Protein AF-A0A2R9BX71-F1 (afdb_monomer)

Secondary structure (DSSP, 8-state):
-HHHHHHHHHHHHHHHHHHHHHHHHHHHHHHHHHHHHHHHHHHHHHHTTS--HHHHHHHHHHHHHHHHHHHHHHHHHHHHHHHHHHHHHHHHHHHHHHHHTT---SSSS------HHHHHHHHHHHHHHS-S--PPTT-----S----------S---------------

Nearest PDB structures (foldseek):
  5xg2-assembly1_A  TM=5.618E-01  e=6.950E-01  Pyrococcus yayanosii CH1

Foldseek 3Di:
DVLVVLVVVLVVLVVVLVVLVVVLVVLVVVLVVLVVVLVVLVVVCVVVVDDDPVSVVVNVVSVVVNVVSVVVSVVSVVVSVVSVVVSVVSVVVVVVVCVVVVNDDPDDDDPPPPPVVNVVVVVVVVVVVDPPDDDDPPDDDDDPDPDDDPDDDDDDPDDDDDDDDDDDDD

Mean predicted aligned error: 18.15 Å

Radius of gyration: 40.44 Å; Cα contacts (8 Å, |Δi|>4): 56; chains: 1; bounding box: 52×46×118 Å

InterPro domains:
  IPR011990 Tetratricopeptide-like helical domain superfamily [G3DSA:1.25.40.10] (3-115)
  IPR037802 SAGA-associated factor 29 [PTHR21539] (6-140)

pLDDT: mean 76.57, std 22.4, range [31.84, 98.25]

Structure (mmCIF, N/CA/C/O backbone):
data_AF-A0A2R9BX71-F1
#
_entry.id   AF-A0A2R9BX71-F1
#
loop_
_atom_site.group_PDB
_atom_site.id
_atom_site.type_symbol
_atom_site.label_atom_id
_atom_site.label_alt_id
_atom_site.label_comp_id
_atom_site.label_asym_id
_atom_site.label_entity_id
_atom_site.label_seq_id
_atom_site.pdbx_PDB_ins_code
_atom_site.Cartn_x
_atom_site.Cartn_y
_atom_site.Cartn_z
_atom_site.occupancy
_atom_site.B_iso_or_equiv
_atom_site.auth_seq_id
_atom_site.auth_comp_id
_atom_site.auth_asym_id
_atom_site.auth_atom_id
_atom_site.pdbx_PDB_model_num
ATOM 1 N N . MET A 1 1 ? 24.901 -0.861 -22.507 1.00 55.59 1 MET A N 1
ATOM 2 C CA . MET A 1 1 ? 25.167 -0.779 -21.053 1.00 55.59 1 MET A CA 1
ATOM 3 C C . MET A 1 1 ? 24.035 -0.086 -20.294 1.00 55.59 1 MET A C 1
ATOM 5 O O . MET A 1 1 ? 23.530 -0.703 -19.373 1.00 55.59 1 MET A O 1
ATOM 9 N N . ALA A 1 2 ? 23.564 1.105 -20.697 1.00 61.19 2 ALA A N 1
ATOM 10 C CA . ALA A 1 2 ? 22.470 1.810 -19.999 1.00 61.19 2 ALA A CA 1
ATOM 11 C C . ALA A 1 2 ? 21.147 1.012 -19.893 1.00 61.19 2 ALA A C 1
ATOM 13 O O . ALA A 1 2 ? 20.552 0.964 -18.826 1.00 61.19 2 ALA A O 1
ATOM 14 N N . LEU A 1 3 ? 20.728 0.318 -20.961 1.00 61.66 3 LEU A N 1
ATOM 15 C CA . LEU A 1 3 ? 19.504 -0.504 -20.950 1.00 61.66 3 LEU A CA 1
ATOM 1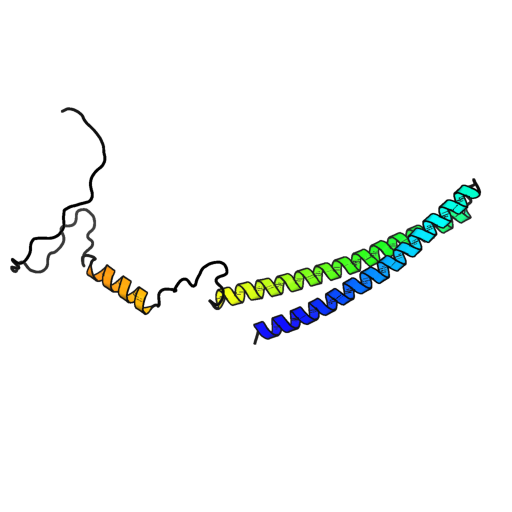6 C C . LEU A 1 3 ? 19.595 -1.700 -19.983 1.00 61.66 3 LEU A C 1
ATOM 18 O O . LEU A 1 3 ? 18.667 -1.945 -19.225 1.00 61.66 3 LEU A O 1
ATOM 22 N N . VAL A 1 4 ? 20.748 -2.378 -19.944 1.00 63.88 4 VAL A N 1
ATOM 23 C CA . VAL A 1 4 ? 21.003 -3.512 -19.033 1.00 63.88 4 VAL A CA 1
ATOM 24 C C . VAL A 1 4 ? 20.984 -3.060 -17.567 1.00 63.88 4 VAL A C 1
ATOM 26 O O . VAL A 1 4 ? 20.498 -3.783 -16.705 1.00 63.88 4 VAL A O 1
ATOM 29 N N . SER A 1 5 ? 21.456 -1.839 -17.291 1.00 78.31 5 SER A N 1
ATOM 30 C CA . SER A 1 5 ? 21.397 -1.232 -15.955 1.00 78.31 5 SER A CA 1
ATOM 31 C C . SER A 1 5 ? 19.975 -0.840 -15.531 1.00 78.31 5 SER A C 1
ATOM 33 O O . SER A 1 5 ? 19.675 -0.833 -14.340 1.00 78.31 5 SER A O 1
ATOM 35 N N . ALA A 1 6 ? 19.101 -0.495 -16.480 1.00 80.00 6 ALA A N 1
ATOM 36 C CA . ALA A 1 6 ? 17.696 -0.220 -16.191 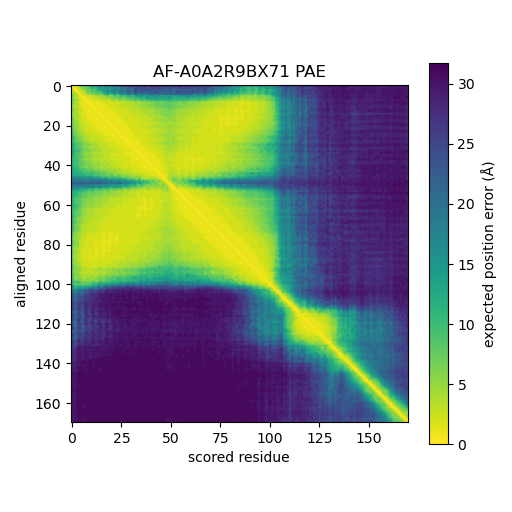1.00 80.00 6 ALA A CA 1
ATOM 37 C C . ALA A 1 6 ? 16.933 -1.517 -15.880 1.00 80.00 6 ALA A C 1
ATOM 39 O O . ALA A 1 6 ? 16.135 -1.545 -14.948 1.00 80.00 6 ALA A O 1
ATOM 40 N N . ASP A 1 7 ? 17.224 -2.606 -16.598 1.00 84.25 7 ASP A N 1
ATOM 41 C CA . ASP A 1 7 ? 16.591 -3.906 -16.355 1.00 84.25 7 ASP A CA 1
ATOM 42 C C . ASP A 1 7 ? 16.960 -4.473 -14.968 1.00 84.25 7 ASP A C 1
ATOM 44 O O . ASP A 1 7 ? 16.087 -4.984 -14.262 1.00 84.25 7 ASP A O 1
ATOM 48 N N . SER A 1 8 ? 18.215 -4.316 -14.518 1.00 90.56 8 SER A N 1
ATOM 49 C CA . SER A 1 8 ? 18.609 -4.702 -13.153 1.00 90.56 8 SER A CA 1
ATOM 50 C C . SER A 1 8 ? 17.899 -3.861 -12.090 1.00 90.56 8 SER A C 1
ATOM 52 O O . SER A 1 8 ? 17.397 -4.405 -11.107 1.00 90.56 8 SER A O 1
ATOM 54 N N . ARG A 1 9 ? 17.773 -2.547 -12.315 1.00 93.19 9 ARG A N 1
ATOM 55 C CA . ARG A 1 9 ? 17.067 -1.649 -11.392 1.00 93.19 9 ARG A CA 1
ATOM 56 C C . ARG A 1 9 ? 15.575 -1.972 -11.297 1.00 93.19 9 ARG A C 1
ATOM 58 O O . ARG A 1 9 ? 15.015 -1.971 -10.205 1.00 93.19 9 ARG A O 1
ATOM 65 N N . ILE A 1 10 ? 14.926 -2.283 -12.419 1.00 94.06 10 ILE A N 1
ATOM 66 C CA . ILE A 1 10 ? 13.517 -2.698 -12.436 1.00 94.06 10 ILE A CA 1
ATOM 67 C C . ILE A 1 10 ? 13.329 -3.989 -11.625 1.00 94.06 10 ILE A C 1
ATOM 69 O O . ILE A 1 10 ? 12.372 -4.086 -10.859 1.00 94.06 10 ILE A O 1
ATOM 73 N N . ALA A 1 11 ? 14.241 -4.960 -11.735 1.00 94.81 11 ALA A N 1
ATOM 74 C CA . ALA A 1 11 ? 14.165 -6.204 -10.967 1.00 94.81 11 ALA A CA 1
ATOM 75 C C . ALA A 1 11 ? 14.282 -5.980 -9.444 1.00 94.81 11 ALA A C 1
ATOM 77 O O . ALA A 1 11 ? 13.528 -6.578 -8.668 1.00 94.81 11 ALA A O 1
ATOM 78 N N . GLU A 1 12 ? 15.174 -5.086 -9.010 1.00 96.19 12 GLU A N 1
ATOM 79 C CA . GLU A 1 12 ? 15.275 -4.666 -7.604 1.00 96.19 12 GLU A CA 1
ATOM 80 C C . GLU A 1 12 ? 13.972 -4.024 -7.120 1.00 96.19 12 GLU A C 1
ATOM 82 O O . GLU A 1 12 ? 13.411 -4.441 -6.106 1.00 96.19 12 GLU A O 1
ATOM 87 N N . LEU A 1 13 ? 13.435 -3.067 -7.884 1.00 96.94 13 LEU A N 1
ATOM 88 C CA . LEU A 1 13 ? 12.195 -2.369 -7.540 1.00 96.94 13 LEU A CA 1
ATOM 89 C C . LEU A 1 13 ? 10.993 -3.312 -7.458 1.00 96.94 13 LEU A C 1
ATOM 91 O O . LEU A 1 13 ? 10.143 -3.144 -6.585 1.00 96.94 13 LEU A O 1
ATOM 95 N N . LEU A 1 14 ? 10.923 -4.322 -8.326 1.00 97.50 14 LEU A N 1
ATOM 96 C CA . LEU A 1 14 ? 9.893 -5.361 -8.260 1.00 97.50 14 LEU A CA 1
ATOM 97 C C . LEU A 1 14 ? 10.025 -6.216 -6.993 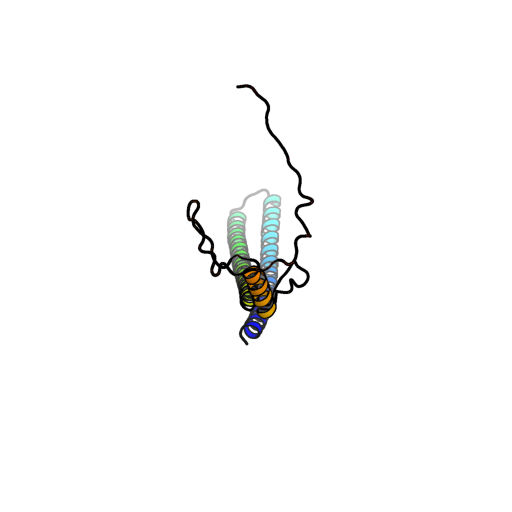1.00 97.50 14 LEU A C 1
ATOM 99 O O . LEU A 1 14 ? 9.015 -6.578 -6.388 1.00 97.50 14 LEU A O 1
ATOM 103 N N . THR A 1 15 ? 11.254 -6.502 -6.562 1.00 97.88 15 THR A N 1
ATOM 104 C CA . THR A 1 15 ? 11.518 -7.237 -5.317 1.00 97.88 15 THR A CA 1
ATOM 105 C C . THR A 1 15 ? 11.115 -6.410 -4.094 1.00 97.88 15 THR A C 1
ATOM 107 O O . THR A 1 15 ? 10.427 -6.914 -3.203 1.00 97.88 15 THR A O 1
ATOM 110 N N . GLU A 1 16 ? 11.473 -5.124 -4.070 1.00 97.81 16 GLU A N 1
ATOM 111 C CA . GLU A 1 16 ? 11.060 -4.181 -3.025 1.00 97.81 16 GLU A CA 1
ATOM 112 C C . GLU A 1 16 ? 9.532 -4.025 -2.976 1.00 97.81 16 GLU A C 1
ATOM 114 O O . GLU A 1 16 ? 8.935 -4.078 -1.900 1.00 97.81 16 GLU A O 1
ATOM 119 N N . LEU A 1 17 ? 8.880 -3.892 -4.136 1.00 98.25 17 LEU A N 1
ATOM 120 C CA . LEU A 1 17 ? 7.424 -3.802 -4.241 1.00 98.25 17 LEU A CA 1
ATOM 121 C C . LEU A 1 17 ? 6.745 -5.056 -3.681 1.00 98.25 17 LEU A C 1
ATOM 123 O O . LEU A 1 17 ? 5.789 -4.946 -2.915 1.00 98.25 17 LEU A O 1
ATOM 127 N N . HIS A 1 18 ? 7.254 -6.245 -4.011 1.00 98.06 18 HIS A N 1
ATOM 128 C CA . HIS A 1 18 ? 6.741 -7.501 -3.460 1.00 98.06 18 HIS A CA 1
ATOM 129 C C . HIS A 1 18 ? 6.854 -7.548 -1.933 1.00 98.06 18 HIS A C 1
ATOM 131 O O . HIS A 1 18 ? 5.928 -7.988 -1.250 1.00 98.06 18 HIS A O 1
ATOM 137 N N . GLN A 1 19 ? 7.957 -7.043 -1.378 1.00 98.12 19 GLN A N 1
ATOM 138 C CA . GLN A 1 19 ? 8.130 -6.960 0.069 1.00 98.12 19 GLN A CA 1
ATOM 139 C C . GLN A 1 19 ? 7.136 -5.981 0.714 1.00 98.12 19 GLN A C 1
ATOM 141 O O . GLN A 1 19 ? 6.547 -6.309 1.744 1.00 98.12 19 GLN A O 1
ATOM 146 N N . LEU A 1 20 ? 6.886 -4.823 0.096 1.00 98.00 20 LEU A N 1
ATOM 147 C CA . LEU A 1 20 ? 5.875 -3.865 0.564 1.00 98.00 20 LEU A CA 1
ATOM 148 C C . LEU A 1 20 ? 4.459 -4.459 0.528 1.00 98.00 20 LEU A C 1
ATOM 150 O O . LEU A 1 20 ? 3.661 -4.216 1.434 1.00 98.00 20 LEU A O 1
ATOM 154 N N . ILE A 1 21 ? 4.146 -5.281 -0.478 1.00 97.44 21 ILE A N 1
ATOM 155 C CA . ILE A 1 21 ? 2.860 -5.987 -0.554 1.00 97.44 21 ILE A CA 1
ATOM 156 C C . ILE A 1 21 ? 2.715 -6.961 0.620 1.00 97.44 21 ILE A C 1
ATOM 158 O O . ILE A 1 21 ? 1.667 -6.974 1.263 1.00 97.44 21 ILE A O 1
ATOM 162 N N . LYS A 1 22 ? 3.757 -7.737 0.944 1.00 98.00 22 LYS A N 1
ATOM 163 C CA . LYS A 1 22 ? 3.740 -8.637 2.112 1.00 98.00 22 LYS A CA 1
ATOM 164 C C . LYS A 1 22 ? 3.537 -7.878 3.421 1.00 98.00 22 LYS A C 1
ATOM 166 O O . LYS A 1 22 ? 2.657 -8.243 4.192 1.00 98.00 22 LYS A O 1
ATOM 171 N N . GLN A 1 23 ? 4.276 -6.788 3.626 1.00 97.38 23 GLN A N 1
ATOM 172 C CA . GLN A 1 23 ? 4.124 -5.935 4.811 1.00 97.38 23 GLN A CA 1
ATOM 173 C C . GLN A 1 23 ? 2.708 -5.356 4.924 1.00 97.38 23 GLN A C 1
ATOM 175 O O . GLN A 1 23 ? 2.144 -5.298 6.010 1.00 97.38 23 GLN A O 1
ATOM 180 N N . THR A 1 24 ? 2.095 -4.985 3.797 1.00 97.06 24 THR A N 1
ATOM 181 C CA . THR A 1 24 ? 0.694 -4.536 3.778 1.00 97.06 24 THR A CA 1
ATOM 182 C C . THR A 1 24 ? -0.248 -5.634 4.284 1.00 97.06 24 THR A C 1
ATOM 184 O O . THR A 1 24 ? -1.167 -5.345 5.044 1.00 97.06 24 THR A O 1
ATOM 187 N N . GLN A 1 25 ? -0.023 -6.899 3.905 1.00 96.81 25 GLN A N 1
ATOM 188 C CA . GLN A 1 25 ? -0.842 -8.014 4.401 1.00 96.81 25 GLN A CA 1
ATOM 189 C C . GLN A 1 25 ? -0.662 -8.249 5.906 1.00 96.81 25 GLN A C 1
ATOM 191 O O . GLN A 1 25 ? -1.638 -8.534 6.598 1.00 96.81 25 GLN A O 1
ATOM 196 N N . GLU A 1 26 ? 0.560 -8.107 6.422 1.00 95.69 26 GLU A N 1
ATOM 197 C CA . GLU A 1 26 ? 0.844 -8.212 7.859 1.00 95.69 26 GLU A CA 1
ATOM 198 C C . GLU A 1 26 ? 0.105 -7.122 8.655 1.00 95.69 26 GLU A C 1
ATOM 200 O O . GLU A 1 26 ? -0.598 -7.429 9.621 1.00 95.69 26 GLU A O 1
ATOM 205 N N . GLU A 1 27 ? 0.178 -5.863 8.208 1.00 94.81 27 GLU A N 1
ATOM 206 C CA . GLU A 1 27 ? -0.554 -4.750 8.828 1.00 94.81 27 GLU A CA 1
ATOM 207 C C . GLU A 1 27 ? -2.072 -4.951 8.759 1.00 94.81 27 GLU A C 1
ATOM 209 O O . GLU A 1 27 ? -2.770 -4.750 9.755 1.00 94.81 27 GLU A O 1
ATOM 214 N N . ARG A 1 28 ? -2.587 -5.421 7.616 1.00 96.19 28 ARG A N 1
ATOM 215 C CA . ARG A 1 28 ? -4.012 -5.721 7.443 1.00 96.19 28 ARG A CA 1
ATOM 216 C C . ARG A 1 28 ? -4.488 -6.792 8.421 1.00 96.19 28 ARG A C 1
ATOM 218 O O . ARG A 1 28 ? -5.543 -6.632 9.029 1.00 96.19 28 ARG A O 1
ATOM 225 N N . SER A 1 29 ? -3.698 -7.850 8.616 1.00 96.06 29 SER A N 1
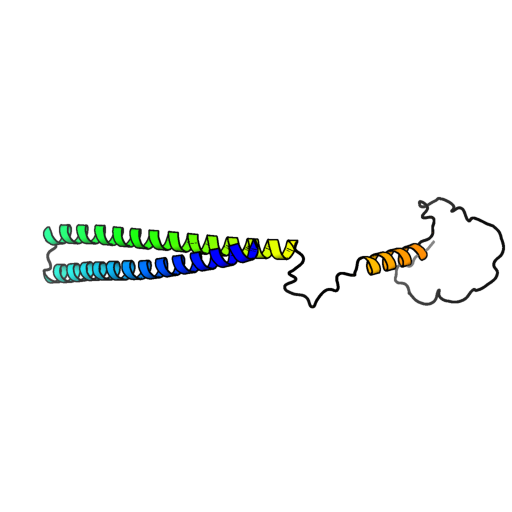ATOM 226 C CA . SER A 1 29 ? -4.009 -8.910 9.581 1.00 96.06 29 SER A CA 1
ATOM 227 C C . SER A 1 29 ? -4.055 -8.378 11.021 1.00 96.06 29 SER A C 1
ATOM 229 O O . SER A 1 29 ? -4.962 -8.724 11.784 1.00 96.06 29 SER A O 1
ATOM 231 N N . ARG A 1 30 ? -3.136 -7.471 11.389 1.00 93.06 30 ARG A N 1
ATOM 232 C CA . ARG A 1 30 ? -3.164 -6.797 12.699 1.00 93.06 30 ARG A CA 1
ATOM 233 C C . ARG A 1 30 ? -4.398 -5.905 12.860 1.00 93.06 30 ARG A C 1
ATOM 235 O O . ARG A 1 30 ? -5.069 -5.971 13.891 1.00 93.06 30 ARG A O 1
ATOM 242 N N . SER A 1 31 ? -4.705 -5.102 11.844 1.00 95.44 31 SER A N 1
ATOM 243 C CA . SER A 1 31 ? -5.870 -4.212 11.815 1.00 95.44 31 SER A CA 1
ATOM 244 C C . SER A 1 31 ? -7.175 -4.999 11.980 1.00 95.44 31 SER A C 1
ATOM 246 O O . SER A 1 31 ? -8.007 -4.665 12.825 1.00 95.44 31 SER A O 1
ATOM 248 N N . GLU A 1 32 ? -7.317 -6.122 11.271 1.00 96.38 32 GLU A N 1
ATOM 249 C CA . GLU A 1 32 ? -8.479 -7.009 11.370 1.00 96.38 32 GLU A CA 1
ATOM 250 C C . GLU A 1 32 ? -8.670 -7.555 12.791 1.00 96.38 32 GLU A C 1
ATOM 252 O O . GLU A 1 32 ? -9.778 -7.515 13.333 1.00 96.38 32 GLU A O 1
ATOM 257 N N . HIS A 1 33 ? -7.586 -7.975 13.450 1.00 95.44 33 HIS A N 1
ATOM 258 C CA . HIS A 1 33 ? -7.645 -8.399 14.847 1.00 95.44 33 HIS A CA 1
ATOM 259 C C . HIS A 1 33 ? -8.181 -7.289 15.770 1.00 95.44 33 HIS A C 1
ATOM 261 O O . HIS A 1 33 ? -9.026 -7.538 16.638 1.00 95.44 33 HIS A O 1
ATOM 267 N N . ASN A 1 34 ? -7.737 -6.048 15.568 1.00 94.81 34 ASN A N 1
ATOM 268 C CA . ASN A 1 34 ? -8.187 -4.909 16.364 1.00 94.81 34 ASN A CA 1
ATOM 269 C C . ASN A 1 34 ? -9.652 -4.542 16.098 1.00 94.81 34 ASN A C 1
ATOM 271 O O . ASN A 1 34 ? -10.385 -4.243 17.046 1.00 94.81 34 ASN A O 1
ATOM 275 N N . LEU A 1 35 ? -10.121 -4.656 14.854 1.00 97.06 35 LEU A N 1
ATOM 276 C CA . LEU A 1 35 ? -11.536 -4.484 14.513 1.00 97.06 35 LEU A CA 1
ATOM 277 C C . LEU A 1 35 ? -12.418 -5.544 15.188 1.00 97.06 35 LEU A C 1
ATOM 279 O O . LEU A 1 35 ? -13.446 -5.205 15.781 1.00 97.06 35 LEU A O 1
ATOM 283 N N . VAL A 1 36 ? -11.982 -6.807 15.205 1.00 97.44 36 VAL A N 1
ATOM 284 C CA . VAL A 1 36 ? -12.681 -7.884 15.927 1.00 97.44 36 VAL A CA 1
ATOM 285 C C . VAL A 1 36 ? -12.747 -7.590 17.431 1.00 97.44 36 VAL A C 1
ATOM 287 O O . VAL A 1 36 ? -13.775 -7.823 18.071 1.00 97.44 36 VAL A O 1
ATOM 290 N N . ASN A 1 37 ? -11.683 -7.040 18.021 1.00 96.38 37 ASN A N 1
ATOM 291 C CA . ASN A 1 37 ? -11.670 -6.666 19.439 1.00 96.38 37 ASN A CA 1
ATOM 292 C C . ASN A 1 37 ? -12.636 -5.515 19.759 1.00 96.38 37 ASN A C 1
ATOM 294 O O . ASN A 1 37 ? -13.283 -5.532 20.815 1.00 96.38 37 ASN A O 1
ATOM 298 N N . ILE A 1 38 ? -12.772 -4.540 18.857 1.00 97.00 38 ILE A N 1
ATOM 299 C CA . ILE A 1 38 ? -13.775 -3.470 18.957 1.00 97.00 38 ILE A CA 1
ATOM 300 C C . ILE A 1 38 ? -15.180 -4.069 18.940 1.00 97.00 38 ILE A C 1
ATOM 302 O O . ILE A 1 38 ? -15.971 -3.781 19.840 1.00 97.00 38 ILE A O 1
ATOM 306 N N . GLN A 1 39 ? -15.467 -4.940 17.971 1.00 97.31 39 GLN A N 1
ATOM 307 C CA . GLN A 1 39 ? -16.770 -5.588 17.840 1.00 97.31 39 GLN A CA 1
ATOM 308 C C . GLN A 1 39 ? -17.135 -6.377 19.106 1.00 97.31 39 GLN A C 1
ATOM 310 O O . GLN A 1 39 ? -18.171 -6.117 19.717 1.00 97.31 39 GLN A O 1
ATOM 315 N N . LYS A 1 40 ? -16.241 -7.253 19.580 1.00 96.31 40 LYS A N 1
ATOM 316 C CA . LYS A 1 40 ? -16.454 -8.031 20.814 1.00 96.31 40 LYS A CA 1
ATOM 317 C C . LYS A 1 40 ? -16.674 -7.146 22.042 1.00 96.31 40 LYS A C 1
ATOM 319 O O . LYS A 1 40 ? -17.418 -7.506 22.952 1.00 96.31 40 LYS A O 1
ATOM 324 N N . THR A 1 41 ? -16.009 -5.991 22.106 1.00 94.69 41 THR A N 1
ATOM 325 C CA . THR A 1 41 ? -16.183 -5.044 23.217 1.00 94.69 41 THR A CA 1
ATOM 326 C C . THR A 1 41 ? -17.563 -4.384 23.171 1.00 94.69 41 THR A C 1
ATOM 328 O O . THR A 1 41 ? -18.185 -4.224 24.222 1.00 94.69 41 THR A O 1
ATOM 331 N N . HIS A 1 42 ? -18.074 -4.062 21.979 1.00 94.88 42 HIS A N 1
ATOM 332 C CA . HIS A 1 42 ? -19.447 -3.576 21.801 1.00 94.88 42 HIS A CA 1
ATOM 333 C C . HIS A 1 42 ? -20.497 -4.620 22.165 1.00 94.88 42 HIS A C 1
ATOM 335 O O . HIS A 1 42 ? -21.435 -4.291 22.885 1.00 94.88 42 HIS A O 1
ATOM 341 N N . GLU A 1 43 ? -20.328 -5.870 21.735 1.00 94.56 43 GLU A N 1
ATOM 342 C CA . GLU A 1 43 ? -21.258 -6.967 22.049 1.00 94.56 43 GLU A CA 1
ATOM 343 C C . GLU A 1 43 ? -21.406 -7.174 23.568 1.00 94.56 43 GLU A C 1
ATOM 345 O O . GLU A 1 43 ? -22.517 -7.284 24.095 1.00 94.56 43 GLU A O 1
ATOM 350 N N . ARG A 1 44 ? -20.287 -7.139 24.307 1.00 91.31 44 ARG A N 1
ATOM 351 C CA . ARG A 1 44 ? -20.298 -7.220 25.780 1.00 91.31 44 ARG A CA 1
ATOM 352 C C . ARG A 1 44 ? -21.003 -6.029 26.422 1.00 91.31 44 ARG A C 1
ATOM 354 O O . ARG A 1 44 ? -21.829 -6.213 27.311 1.00 91.31 44 ARG A O 1
ATOM 361 N N . MET A 1 45 ? -20.719 -4.820 25.941 1.00 91.38 45 MET A N 1
ATOM 362 C CA . MET A 1 45 ? -21.358 -3.602 26.440 1.00 91.38 45 MET A CA 1
ATOM 363 C C . MET A 1 45 ? -22.879 -3.615 26.208 1.00 91.38 45 MET A C 1
ATOM 365 O O . MET A 1 45 ? -23.628 -3.186 27.084 1.00 91.38 45 MET A O 1
ATOM 369 N N . GLN A 1 46 ? -23.342 -4.116 25.057 1.00 88.50 46 GLN A N 1
ATOM 370 C CA . GLN A 1 46 ? -24.772 -4.264 24.761 1.00 88.50 46 GLN A CA 1
ATOM 371 C C . GLN A 1 46 ? -25.440 -5.285 25.687 1.00 88.50 46 GLN A C 1
ATOM 373 O O . GLN A 1 46 ? -26.523 -5.021 26.203 1.00 88.50 46 GLN A O 1
ATOM 378 N N . THR A 1 47 ? -24.773 -6.412 25.952 1.00 89.38 47 THR A N 1
ATOM 379 C CA . THR A 1 47 ? -25.286 -7.466 26.846 1.00 89.38 47 THR A CA 1
ATOM 380 C C . THR A 1 47 ? -25.496 -6.955 28.275 1.00 89.38 47 THR A C 1
ATOM 382 O O . THR A 1 47 ? -26.499 -7.270 28.909 1.00 89.38 47 THR A O 1
ATOM 385 N N . GLU A 1 48 ? -24.585 -6.121 28.785 1.00 82.88 48 GLU A N 1
ATOM 386 C CA . GLU A 1 48 ? -24.703 -5.523 30.124 1.00 82.88 48 GLU A CA 1
ATOM 387 C C . GLU A 1 48 ? -25.757 -4.402 30.212 1.00 82.88 48 GLU A C 1
ATOM 389 O O . GLU A 1 48 ? -26.068 -3.929 31.308 1.00 82.88 48 GLU A O 1
ATOM 394 N N . ASN A 1 49 ? -26.307 -3.964 29.071 1.00 79.12 49 ASN A N 1
ATOM 395 C CA . ASN A 1 49 ? -27.351 -2.943 28.930 1.00 79.12 49 ASN A CA 1
ATOM 396 C C . ASN A 1 49 ? -27.067 -1.622 29.687 1.00 79.12 49 ASN A C 1
ATOM 398 O O . ASN A 1 49 ? -27.971 -0.851 30.015 1.00 79.12 49 ASN A O 1
ATOM 402 N N . LYS A 1 50 ? -25.788 -1.355 29.987 1.00 80.31 50 LYS A N 1
ATOM 403 C CA . LYS A 1 50 ? -25.294 -0.161 30.679 1.00 80.31 50 LYS A CA 1
ATOM 404 C C . LYS A 1 50 ? -23.969 0.274 30.071 1.00 80.31 50 LYS A C 1
ATOM 406 O O . LYS A 1 50 ? -22.986 -0.463 30.061 1.00 80.31 50 LYS A O 1
ATOM 411 N N . ILE A 1 51 ? -23.909 1.530 29.638 1.00 82.56 51 ILE A N 1
ATOM 412 C CA . ILE A 1 51 ? -22.661 2.134 29.168 1.00 82.56 51 ILE A CA 1
ATOM 413 C C . ILE A 1 51 ? -21.822 2.529 30.389 1.00 82.56 51 ILE A C 1
ATOM 415 O O . ILE A 1 51 ? -21.921 3.645 30.904 1.00 82.56 51 ILE A O 1
ATOM 419 N N . SER A 1 52 ? -21.002 1.591 30.865 1.00 86.44 52 SER A N 1
ATOM 420 C CA . SER A 1 52 ? -20.056 1.823 31.961 1.00 86.44 52 SER A CA 1
ATOM 421 C C . SER A 1 52 ? -18.906 2.754 31.529 1.00 86.44 52 SER A C 1
ATOM 423 O O . SER A 1 52 ? -18.444 2.667 30.383 1.00 86.44 52 SER A O 1
ATOM 425 N N . PRO A 1 53 ? -18.376 3.614 32.426 1.00 90.75 53 PRO A N 1
ATOM 426 C CA . PRO A 1 53 ? -17.161 4.396 32.174 1.00 90.75 53 PRO A CA 1
ATOM 427 C C . PRO A 1 53 ? -15.978 3.551 31.676 1.00 90.75 53 PRO A C 1
ATOM 429 O O . PRO A 1 53 ? -15.211 4.010 30.831 1.00 90.75 53 PRO A O 1
ATOM 432 N N . TYR A 1 54 ? -15.875 2.295 32.125 1.00 91.62 54 TYR A N 1
ATOM 433 C CA . TYR A 1 54 ? -14.863 1.341 31.665 1.00 91.62 54 TYR A CA 1
ATOM 434 C C . TYR A 1 54 ? -14.920 1.108 30.147 1.00 91.62 54 TYR A C 1
ATOM 436 O O . TYR A 1 54 ? -13.907 1.254 29.457 1.00 91.62 54 TYR A O 1
ATOM 444 N N . TYR A 1 55 ? -16.107 0.798 29.610 1.00 92.38 55 TYR A N 1
ATOM 445 C CA . TYR A 1 55 ? -16.285 0.521 28.183 1.00 92.38 55 TYR A CA 1
ATOM 446 C C . TYR A 1 55 ? -15.979 1.746 27.325 1.00 92.38 55 TYR A C 1
ATOM 448 O O . TYR A 1 55 ? -15.352 1.607 26.278 1.00 92.38 55 TYR A O 1
ATOM 456 N N . ARG A 1 56 ? -16.329 2.953 27.792 1.00 92.19 56 ARG A N 1
ATOM 457 C CA . ARG A 1 56 ? -15.976 4.202 27.097 1.00 92.19 56 ARG A CA 1
ATOM 458 C C . ARG A 1 56 ? -14.464 4.375 26.971 1.00 92.19 56 ARG A C 1
ATOM 460 O O . ARG A 1 56 ? -13.976 4.647 25.876 1.00 92.19 56 ARG A O 1
ATOM 467 N N . THR A 1 57 ? -13.726 4.194 28.066 1.00 95.44 57 THR A N 1
ATOM 468 C CA . THR A 1 57 ? -12.261 4.315 28.065 1.00 95.44 57 THR A CA 1
ATOM 469 C C . THR A 1 57 ? -11.615 3.249 27.181 1.00 95.44 57 THR A C 1
ATOM 471 O O . THR A 1 57 ? -10.754 3.570 26.363 1.00 95.44 57 THR A O 1
ATOM 474 N N . LYS A 1 58 ? -12.073 1.995 27.281 1.00 94.94 58 LYS A N 1
ATOM 475 C CA . LYS A 1 58 ? -11.555 0.883 26.477 1.00 94.94 58 LYS A CA 1
ATOM 476 C C . LYS A 1 58 ? -11.800 1.081 24.981 1.00 94.94 58 LYS A C 1
ATOM 478 O O . LYS A 1 58 ? -10.865 0.961 24.197 1.00 94.94 58 LYS A O 1
ATOM 483 N N . LEU A 1 59 ? -13.030 1.420 24.590 1.00 95.38 59 LEU A N 1
ATOM 484 C CA . LEU A 1 59 ? -13.381 1.668 23.190 1.00 95.38 59 LEU A CA 1
ATOM 485 C C . LEU A 1 59 ? -12.601 2.853 22.621 1.00 95.38 59 LEU A C 1
ATOM 487 O O . LEU A 1 59 ? -12.093 2.752 21.512 1.00 95.38 59 LEU A O 1
ATOM 491 N N . ARG A 1 60 ? -12.427 3.939 23.388 1.00 96.25 60 ARG A N 1
ATOM 492 C CA . ARG A 1 60 ? -11.580 5.064 22.965 1.00 96.25 60 ARG A CA 1
ATOM 493 C C . ARG A 1 60 ? -10.150 4.607 22.665 1.00 96.25 60 ARG A C 1
ATOM 495 O O . ARG A 1 60 ? -9.621 4.987 21.629 1.00 96.25 60 ARG A O 1
ATOM 502 N N . GLY A 1 61 ? -9.550 3.787 23.531 1.00 97.00 61 GLY A N 1
ATOM 503 C CA . GLY A 1 61 ? -8.220 3.220 23.290 1.00 97.00 61 GLY A CA 1
ATOM 504 C C . GLY A 1 61 ? -8.166 2.387 22.008 1.00 97.00 61 GLY A C 1
ATOM 505 O O . GLY A 1 61 ? -7.322 2.635 21.153 1.00 97.00 61 GLY A O 1
ATOM 506 N N . LEU A 1 62 ? -9.121 1.468 21.839 1.00 96.94 62 LEU A N 1
ATOM 507 C CA . LEU A 1 62 ? -9.200 0.615 20.652 1.00 96.94 62 LEU A CA 1
ATOM 508 C C . LEU A 1 62 ? -9.385 1.419 19.357 1.00 96.94 62 LEU A C 1
ATOM 510 O O . LEU A 1 62 ? -8.744 1.106 18.360 1.00 96.94 62 LEU A O 1
ATOM 514 N N . TYR A 1 63 ? -10.208 2.471 19.360 1.00 97.81 63 TYR A N 1
ATOM 515 C CA . TYR A 1 63 ? -10.374 3.339 18.191 1.00 97.81 63 TYR A CA 1
ATOM 516 C C . TYR A 1 63 ? -9.107 4.121 17.855 1.00 97.81 63 TYR A C 1
ATOM 518 O O . TYR A 1 63 ? -8.787 4.273 16.678 1.00 97.81 63 TYR A O 1
ATOM 526 N N . THR A 1 64 ? -8.373 4.602 18.863 1.00 97.81 64 THR A N 1
ATOM 527 C CA . THR A 1 64 ? -7.079 5.258 18.641 1.00 97.81 64 THR A CA 1
ATOM 528 C C . THR A 1 64 ? -6.092 4.295 17.985 1.00 97.81 64 THR A C 1
ATOM 530 O O . THR A 1 64 ? -5.437 4.670 17.016 1.00 97.81 64 THR A O 1
ATOM 533 N N . THR A 1 65 ? -6.024 3.047 18.459 1.00 96.81 65 THR A N 1
ATOM 534 C CA . THR A 1 65 ? -5.173 2.013 17.854 1.00 96.81 65 THR A CA 1
ATOM 535 C C . THR A 1 65 ? -5.621 1.667 16.435 1.00 96.81 65 THR A C 1
ATOM 537 O O . THR A 1 65 ? -4.795 1.696 15.534 1.00 96.81 65 THR A O 1
ATOM 540 N N . ALA A 1 66 ? -6.917 1.444 16.198 1.00 97.56 66 ALA A N 1
ATOM 541 C CA . ALA A 1 66 ? -7.437 1.134 14.863 1.00 97.56 66 ALA A CA 1
ATOM 542 C C . ALA A 1 66 ? -7.190 2.270 13.856 1.00 97.56 66 ALA A C 1
ATOM 544 O O . ALA A 1 66 ? -6.900 2.023 12.687 1.00 97.56 66 ALA A O 1
ATOM 545 N N . LYS A 1 67 ? -7.256 3.529 14.308 1.00 97.25 67 LYS A N 1
ATOM 546 C CA . LYS A 1 67 ? -6.876 4.680 13.484 1.00 97.25 67 LYS A CA 1
ATOM 547 C C . LYS A 1 67 ? -5.385 4.644 13.134 1.00 97.25 67 LYS A C 1
ATOM 549 O O . LYS A 1 67 ? -5.039 4.851 11.976 1.00 97.25 67 LYS A O 1
ATOM 554 N N . ALA A 1 68 ? -4.522 4.364 14.111 1.00 97.12 68 ALA A N 1
ATOM 555 C CA . ALA A 1 68 ? -3.083 4.247 13.885 1.00 97.12 68 ALA A CA 1
ATOM 556 C C . ALA A 1 68 ? -2.737 3.082 12.938 1.00 97.12 68 ALA A C 1
ATOM 558 O O . ALA A 1 68 ? -1.883 3.243 12.069 1.00 97.12 68 ALA A O 1
ATOM 559 N N . ASP A 1 69 ? -3.431 1.944 13.047 1.00 95.75 69 ASP A N 1
ATOM 560 C CA . ASP A 1 69 ? -3.276 0.812 12.126 1.00 95.75 69 ASP A CA 1
ATOM 561 C C . ASP A 1 69 ? -3.636 1.205 10.687 1.00 95.75 69 ASP A C 1
ATOM 563 O O . ASP A 1 69 ? -2.876 0.929 9.760 1.00 95.75 69 ASP A O 1
ATOM 567 N N . ALA A 1 70 ? -4.752 1.918 10.496 1.00 96.38 70 ALA A N 1
ATOM 568 C CA . ALA A 1 70 ? -5.157 2.408 9.179 1.00 96.38 70 ALA A CA 1
ATOM 569 C C . ALA A 1 70 ? -4.148 3.414 8.592 1.00 96.38 70 ALA A C 1
ATOM 571 O O . ALA A 1 70 ? -3.865 3.393 7.392 1.00 96.38 70 ALA A O 1
ATOM 572 N N . GLU A 1 71 ? -3.580 4.293 9.423 1.00 97.06 71 GLU A N 1
ATOM 573 C CA . GLU A 1 71 ? -2.524 5.222 9.007 1.00 97.06 71 GLU A CA 1
ATOM 574 C C . GLU A 1 71 ? -1.240 4.476 8.603 1.00 97.06 71 GLU A C 1
ATOM 576 O O . GLU A 1 71 ? -0.632 4.812 7.581 1.00 97.06 71 GLU A O 1
ATOM 581 N N . ALA A 1 72 ? -0.848 3.440 9.350 1.00 96.25 72 ALA A N 1
ATOM 582 C CA . ALA A 1 72 ? 0.312 2.607 9.043 1.00 96.25 72 ALA A CA 1
ATOM 583 C C . ALA A 1 72 ? 0.148 1.859 7.710 1.00 96.25 72 ALA A C 1
ATOM 585 O O . ALA A 1 72 ? 1.019 1.970 6.842 1.00 96.25 72 ALA A O 1
ATOM 586 N N . GLU A 1 73 ? -0.988 1.188 7.499 1.00 95.81 73 GLU A N 1
ATOM 587 C CA . GLU A 1 73 ? -1.307 0.503 6.239 1.00 95.81 73 GLU A CA 1
ATOM 588 C C . GLU A 1 73 ? -1.287 1.487 5.056 1.00 95.81 73 GLU A C 1
ATOM 590 O O . GLU A 1 73 ? -0.653 1.236 4.026 1.00 95.81 73 GLU A O 1
ATOM 595 N N . CYS A 1 74 ? -1.891 2.669 5.226 1.00 97.00 74 CYS A N 1
ATOM 596 C CA . CYS A 1 74 ? -1.904 3.718 4.207 1.00 97.00 74 CYS A CA 1
ATOM 597 C C . CYS A 1 74 ? -0.488 4.193 3.833 1.00 97.00 74 CYS A C 1
ATOM 599 O O . CYS A 1 74 ? -0.194 4.428 2.659 1.00 97.00 74 CYS A O 1
ATOM 601 N N . ASN A 1 75 ? 0.417 4.306 4.807 1.00 97.44 75 ASN A N 1
ATOM 602 C CA . ASN A 1 75 ? 1.802 4.704 4.559 1.00 97.44 75 ASN A CA 1
ATOM 603 C C . ASN A 1 75 ? 2.578 3.661 3.743 1.00 97.44 75 ASN A C 1
ATOM 605 O O . ASN A 1 75 ? 3.382 4.038 2.889 1.00 97.44 75 ASN A O 1
ATOM 609 N N . ILE A 1 76 ? 2.339 2.366 3.964 1.00 97.31 76 ILE A N 1
ATOM 610 C CA . ILE A 1 76 ? 2.974 1.299 3.174 1.00 97.31 76 ILE A CA 1
ATOM 611 C C . ILE A 1 76 ? 2.423 1.295 1.746 1.00 97.31 76 ILE A C 1
ATOM 613 O O . ILE A 1 76 ? 3.199 1.243 0.792 1.00 97.31 76 ILE A O 1
ATOM 617 N N . LEU A 1 77 ? 1.104 1.441 1.588 1.00 97.69 77 LEU A N 1
ATOM 618 C CA . LEU A 1 77 ? 0.467 1.530 0.273 1.00 97.69 77 LEU A CA 1
ATOM 619 C C . LEU A 1 77 ? 1.000 2.708 -0.551 1.00 97.69 77 LEU A C 1
ATOM 621 O O . LEU A 1 77 ? 1.253 2.551 -1.744 1.00 97.69 77 LEU A O 1
ATOM 625 N N . ARG A 1 78 ? 1.239 3.869 0.073 1.00 98.25 78 ARG A N 1
ATOM 626 C CA . ARG A 1 78 ? 1.876 5.014 -0.601 1.00 98.25 78 ARG A CA 1
ATOM 627 C C . ARG A 1 78 ? 3.277 4.676 -1.105 1.00 98.25 78 ARG A C 1
ATOM 629 O O . ARG A 1 78 ? 3.553 4.887 -2.279 1.00 98.25 78 ARG A O 1
ATOM 636 N N . LYS A 1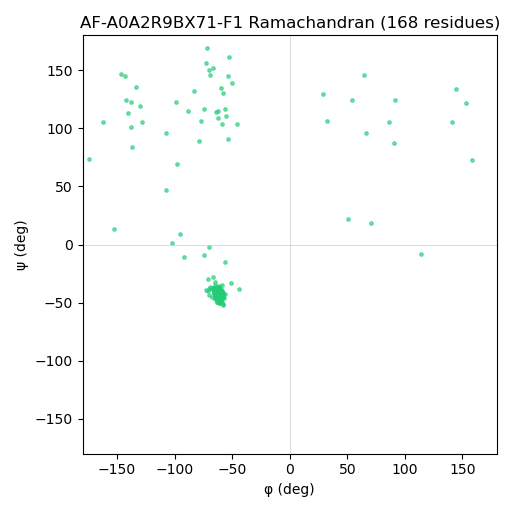 79 ? 4.116 4.055 -0.270 1.00 98.06 79 LYS A N 1
ATOM 637 C CA . LYS A 1 79 ? 5.457 3.604 -0.687 1.00 98.06 79 LYS A CA 1
ATOM 638 C C . LYS A 1 79 ? 5.390 2.613 -1.852 1.00 98.06 79 LYS A C 1
ATOM 640 O O . LYS A 1 79 ? 6.211 2.678 -2.761 1.00 98.06 79 LYS A O 1
ATOM 645 N N . ALA A 1 80 ? 4.418 1.700 -1.844 1.00 98.19 80 ALA A N 1
ATOM 646 C CA . ALA A 1 80 ? 4.219 0.756 -2.942 1.00 98.19 80 ALA A CA 1
ATOM 647 C C . ALA A 1 80 ? 3.822 1.475 -4.245 1.00 98.19 80 ALA A C 1
ATOM 649 O O . ALA A 1 80 ? 4.342 1.147 -5.312 1.00 98.19 80 ALA A O 1
ATOM 650 N N . LEU A 1 81 ? 2.951 2.486 -4.164 1.00 98.06 81 LEU A N 1
ATOM 651 C CA . LEU A 1 81 ? 2.588 3.324 -5.310 1.00 98.06 81 LEU A CA 1
ATOM 652 C C . LEU A 1 81 ? 3.791 4.093 -5.867 1.00 98.06 81 LEU A C 1
ATOM 654 O O . LEU A 1 81 ? 3.955 4.127 -7.086 1.00 98.06 81 LEU A O 1
ATOM 658 N N . ASP A 1 82 ? 4.655 4.632 -5.004 1.00 97.94 82 ASP A N 1
ATOM 659 C CA . ASP A 1 82 ? 5.887 5.309 -5.425 1.00 97.94 82 ASP A CA 1
ATOM 660 C C . ASP A 1 82 ? 6.802 4.354 -6.206 1.00 97.94 82 ASP A C 1
ATOM 662 O O . ASP A 1 82 ? 7.306 4.702 -7.273 1.00 97.94 82 ASP A O 1
ATOM 666 N N . LYS A 1 83 ? 6.944 3.103 -5.743 1.00 97.62 83 LYS A N 1
ATOM 667 C CA . LYS A 1 83 ? 7.717 2.071 -6.455 1.00 97.62 83 LYS A CA 1
ATOM 668 C C . LYS A 1 83 ? 7.121 1.729 -7.816 1.00 97.62 83 LYS A C 1
ATOM 670 O O . LYS A 1 83 ? 7.855 1.593 -8.792 1.00 97.62 83 LYS A O 1
ATOM 675 N N . ILE A 1 84 ? 5.795 1.635 -7.913 1.00 97.62 84 ILE A N 1
ATOM 676 C CA . ILE A 1 84 ? 5.107 1.428 -9.196 1.00 97.62 84 ILE A CA 1
ATOM 677 C C . ILE A 1 84 ? 5.352 2.614 -10.138 1.00 97.62 84 ILE A C 1
ATOM 679 O O . ILE A 1 84 ? 5.566 2.407 -11.334 1.00 97.62 84 ILE A O 1
ATOM 683 N N . ALA A 1 85 ? 5.319 3.845 -9.625 1.00 97.69 85 ALA A N 1
ATOM 684 C CA . ALA A 1 85 ? 5.597 5.040 -10.414 1.00 97.69 85 ALA A CA 1
ATOM 685 C C . ALA A 1 85 ? 7.046 5.055 -10.932 1.00 97.69 85 ALA A C 1
ATOM 687 O O . ALA A 1 85 ? 7.257 5.307 -12.117 1.00 97.69 85 ALA A O 1
ATOM 688 N N . GLU A 1 86 ? 8.020 4.698 -10.089 1.00 96.75 86 GLU A N 1
ATOM 689 C CA . GLU A 1 86 ? 9.438 4.584 -10.462 1.00 96.75 86 GLU A CA 1
ATOM 690 C C . GLU A 1 86 ? 9.637 3.543 -11.578 1.00 96.75 86 GLU A C 1
ATOM 692 O O . GLU A 1 86 ? 10.234 3.845 -12.611 1.00 96.75 86 GLU A O 1
ATOM 697 N N . ILE A 1 87 ? 9.046 2.349 -11.438 1.00 95.81 87 ILE A N 1
ATOM 698 C CA . ILE A 1 87 ? 9.097 1.301 -12.472 1.00 95.81 87 ILE A CA 1
ATOM 699 C C . ILE A 1 87 ? 8.500 1.800 -13.794 1.00 95.81 87 ILE A C 1
ATOM 701 O O . ILE A 1 87 ? 9.089 1.602 -14.856 1.00 95.81 87 ILE A O 1
ATOM 705 N N . LYS A 1 88 ? 7.335 2.461 -13.750 1.00 95.69 88 LYS A N 1
ATOM 706 C CA . LYS A 1 88 ? 6.692 3.013 -14.953 1.00 95.69 88 LYS A CA 1
ATOM 707 C C . LYS A 1 88 ? 7.555 4.081 -15.630 1.00 95.69 88 LYS A C 1
ATOM 709 O O . LYS A 1 88 ? 7.615 4.086 -16.858 1.00 95.69 88 LYS A O 1
ATOM 714 N N . SER A 1 89 ? 8.234 4.935 -14.859 1.00 94.06 89 SER A N 1
ATOM 715 C CA . SER A 1 89 ? 9.170 5.934 -15.397 1.00 94.06 89 SER A CA 1
ATOM 716 C C . SER A 1 89 ? 10.311 5.265 -16.158 1.00 94.06 89 SER A C 1
ATOM 718 O O . SER A 1 89 ? 10.538 5.578 -17.324 1.00 94.06 89 SER A O 1
ATOM 720 N N . LEU A 1 90 ? 10.959 4.266 -15.547 1.00 92.50 90 LEU A N 1
ATOM 721 C CA . LEU A 1 90 ? 12.067 3.535 -16.170 1.00 92.50 90 LEU A CA 1
ATOM 722 C C . LEU A 1 90 ? 11.641 2.818 -17.459 1.00 92.50 90 LEU A C 1
ATOM 724 O O . LEU A 1 90 ? 12.390 2.787 -18.437 1.00 92.50 90 LEU A O 1
ATOM 728 N N . LEU A 1 91 ? 10.426 2.262 -17.493 1.00 90.00 91 LEU A N 1
ATOM 729 C CA . LEU A 1 91 ? 9.878 1.636 -18.698 1.00 90.00 91 LEU A CA 1
ATOM 730 C C . LEU A 1 91 ? 9.628 2.651 -19.826 1.00 90.00 91 LEU A C 1
ATOM 732 O O . LEU A 1 91 ? 9.929 2.347 -20.984 1.00 90.00 91 LEU A O 1
ATOM 736 N N . GLU A 1 92 ? 9.122 3.849 -19.521 1.00 89.88 92 GLU A N 1
ATOM 737 C CA . GLU A 1 92 ? 8.915 4.892 -20.536 1.00 89.88 92 GLU A CA 1
ATOM 738 C C . GLU A 1 92 ? 10.243 5.485 -21.024 1.00 89.88 92 GLU A C 1
ATOM 740 O O . GLU A 1 92 ? 10.429 5.663 -22.228 1.00 89.88 92 GLU A O 1
ATOM 745 N N . GLU A 1 93 ? 11.212 5.705 -20.132 1.00 87.94 93 GLU A N 1
ATOM 746 C CA . GLU A 1 93 ? 12.574 6.108 -20.506 1.00 87.94 93 GLU A CA 1
ATOM 747 C C . GLU A 1 93 ? 13.201 5.097 -21.472 1.00 87.94 93 GLU A C 1
ATOM 749 O O . GLU A 1 93 ? 13.767 5.478 -22.503 1.00 87.94 93 GLU A O 1
ATOM 754 N N . ARG A 1 94 ? 13.018 3.795 -21.206 1.00 85.00 94 ARG A N 1
ATOM 755 C CA . ARG A 1 94 ? 13.444 2.716 -22.106 1.00 85.00 94 ARG A CA 1
ATOM 756 C C . ARG A 1 94 ? 12.782 2.828 -23.477 1.00 85.00 94 ARG A C 1
ATOM 758 O O . ARG A 1 94 ? 13.449 2.666 -24.501 1.00 85.00 94 ARG A O 1
ATOM 765 N N . ARG A 1 95 ? 11.479 3.117 -23.509 1.00 85.62 95 ARG A N 1
ATOM 766 C CA . ARG A 1 95 ? 10.700 3.278 -24.745 1.00 85.62 95 ARG A CA 1
ATOM 767 C C . ARG A 1 95 ? 11.197 4.461 -25.576 1.00 85.62 95 ARG A C 1
ATOM 769 O O . ARG A 1 95 ? 11.397 4.323 -26.784 1.00 85.62 95 ARG A O 1
ATOM 776 N N . ILE A 1 96 ? 11.446 5.604 -24.937 1.00 83.81 96 ILE A N 1
ATOM 777 C CA . ILE A 1 96 ? 11.982 6.806 -25.587 1.00 83.81 96 ILE A CA 1
ATOM 778 C C . ILE A 1 96 ? 13.397 6.542 -26.114 1.00 83.81 96 ILE A C 1
ATOM 780 O O . ILE A 1 96 ? 13.678 6.849 -27.272 1.00 83.81 96 ILE A O 1
ATOM 784 N N . ALA A 1 97 ? 14.268 5.914 -25.318 1.00 81.50 97 ALA A N 1
ATOM 785 C CA . ALA A 1 97 ? 15.622 5.560 -25.738 1.00 81.50 97 ALA A CA 1
ATOM 786 C C . ALA A 1 97 ? 15.621 4.614 -26.952 1.00 81.50 97 ALA A C 1
ATOM 788 O O . ALA A 1 97 ? 16.373 4.834 -27.901 1.00 81.50 97 ALA A O 1
ATOM 789 N N . ALA A 1 98 ? 14.737 3.610 -26.974 1.00 77.50 98 ALA A N 1
ATOM 790 C CA . ALA A 1 98 ? 14.576 2.711 -28.118 1.00 77.50 98 ALA A CA 1
ATOM 791 C C . ALA A 1 98 ? 14.070 3.446 -29.373 1.00 77.50 98 ALA A C 1
ATOM 793 O O . ALA A 1 98 ? 14.549 3.184 -30.478 1.00 77.50 98 ALA A O 1
ATOM 794 N N . LYS A 1 99 ? 13.152 4.408 -29.209 1.00 77.88 99 LYS A N 1
ATOM 795 C CA . LYS A 1 99 ? 12.667 5.266 -30.301 1.00 77.88 99 LYS A CA 1
ATOM 796 C C . LYS A 1 99 ? 13.780 6.150 -30.871 1.00 77.88 99 LYS A C 1
ATOM 798 O O . LYS A 1 99 ? 13.927 6.228 -32.087 1.00 77.88 99 LYS A O 1
ATOM 803 N N . ILE A 1 100 ? 14.580 6.784 -30.012 1.00 74.44 100 ILE A N 1
ATOM 804 C CA . ILE A 1 100 ? 15.717 7.632 -30.417 1.00 74.44 100 ILE A CA 1
ATOM 805 C C . ILE A 1 100 ? 16.812 6.796 -31.091 1.00 74.44 100 ILE A C 1
ATOM 807 O O . ILE A 1 100 ? 17.382 7.225 -32.091 1.00 74.44 100 ILE A O 1
ATOM 811 N N . ALA A 1 101 ? 17.065 5.579 -30.603 1.00 73.50 101 ALA A N 1
ATOM 812 C CA . ALA A 1 101 ? 18.004 4.638 -31.212 1.00 73.50 101 ALA A CA 1
ATOM 813 C C . ALA A 1 101 ? 17.514 4.053 -32.555 1.00 73.50 101 ALA A C 1
ATOM 815 O O . ALA A 1 101 ? 18.235 3.277 -33.178 1.00 73.50 101 ALA A O 1
ATOM 816 N N . GLY A 1 102 ? 16.302 4.403 -33.011 1.00 63.66 102 GLY A N 1
ATOM 817 C CA . GLY A 1 102 ? 15.707 3.892 -34.249 1.00 63.66 102 GLY A CA 1
ATOM 818 C C . GLY A 1 102 ? 15.299 2.417 -34.178 1.00 63.66 102 GLY A C 1
ATOM 819 O O . GLY A 1 102 ? 15.138 1.782 -35.217 1.00 63.66 102 GLY A O 1
ATOM 820 N N . LEU A 1 103 ? 15.155 1.867 -32.967 1.00 61.56 103 LEU A N 1
ATOM 821 C CA . LEU A 1 103 ? 14.987 0.435 -32.706 1.00 61.56 103 LEU A CA 1
ATOM 822 C C . LEU A 1 103 ? 13.540 0.001 -32.396 1.00 61.56 103 LEU A C 1
ATOM 824 O O . LEU A 1 103 ? 13.330 -1.186 -32.170 1.00 61.56 103 LEU A O 1
ATOM 828 N N . TYR A 1 104 ? 12.538 0.895 -32.400 1.00 43.66 104 TYR A N 1
ATOM 829 C CA . TYR A 1 104 ? 11.136 0.506 -32.156 1.00 43.66 104 TYR A CA 1
ATOM 830 C C . TYR A 1 104 ? 10.121 1.200 -33.082 1.00 43.66 104 TYR A C 1
ATOM 832 O O . TYR A 1 104 ? 10.015 2.427 -33.105 1.00 43.66 104 TYR A O 1
ATOM 840 N N . ASN A 1 105 ? 9.353 0.374 -33.803 1.00 48.34 105 ASN A N 1
ATOM 841 C CA . ASN A 1 105 ? 8.145 0.682 -34.577 1.00 48.34 105 ASN A CA 1
ATOM 842 C C . ASN A 1 105 ? 7.079 -0.323 -34.100 1.00 48.34 105 ASN A C 1
ATOM 844 O O . ASN A 1 105 ? 7.182 -1.501 -34.424 1.00 48.34 105 ASN A O 1
ATOM 848 N N . ASP A 1 106 ? 6.106 0.104 -33.293 1.00 51.28 106 ASP A N 1
ATOM 849 C CA . ASP A 1 106 ? 5.253 -0.826 -32.521 1.00 51.28 106 ASP A CA 1
ATOM 850 C C . ASP A 1 106 ? 3.917 -1.183 -33.207 1.00 51.28 106 ASP A C 1
ATOM 852 O O . ASP A 1 106 ? 3.021 -1.758 -32.599 1.00 51.28 106 ASP A O 1
ATOM 856 N N . SER A 1 107 ? 3.708 -0.797 -34.471 1.00 53.41 107 SER A N 1
ATOM 857 C CA . SER A 1 107 ? 2.424 -1.044 -35.164 1.00 53.41 107 SER A CA 1
ATOM 858 C C . SER A 1 107 ? 2.508 -1.159 -36.690 1.00 53.41 107 SER A C 1
ATOM 860 O O . SER A 1 107 ? 1.478 -1.128 -37.356 1.00 53.41 107 SER A O 1
ATOM 862 N N . GLU A 1 108 ? 3.694 -1.306 -37.282 1.00 44.97 108 GLU A N 1
ATOM 863 C CA . GLU A 1 108 ? 3.825 -1.409 -38.741 1.00 44.97 108 GLU A CA 1
ATOM 864 C C . GLU A 1 108 ? 4.759 -2.557 -39.137 1.00 44.97 108 GLU A C 1
ATOM 866 O O . GLU A 1 108 ? 5.848 -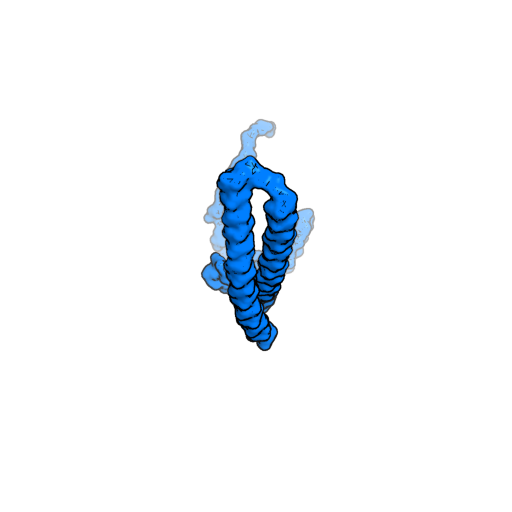2.666 -38.564 1.00 44.97 108 GLU A O 1
ATOM 871 N N . PRO A 1 109 ? 4.401 -3.383 -40.149 1.00 46.00 109 PRO A N 1
ATOM 872 C CA . PRO A 1 109 ? 5.397 -4.223 -40.805 1.00 46.00 109 PRO A CA 1
ATOM 873 C C . PRO A 1 109 ? 6.534 -3.307 -41.271 1.00 46.00 109 PRO A C 1
ATOM 875 O O . PRO A 1 109 ? 6.241 -2.168 -41.646 1.00 46.00 109 PRO A O 1
ATOM 878 N N . PRO A 1 110 ? 7.805 -3.755 -41.241 1.00 47.28 110 PRO A N 1
ATOM 879 C CA . PRO A 1 110 ? 8.966 -2.885 -41.374 1.00 47.28 110 PRO A CA 1
ATOM 880 C C . PRO A 1 110 ? 8.767 -1.904 -42.523 1.00 47.28 110 PRO A C 1
ATOM 882 O O . PRO A 1 110 ? 8.873 -2.285 -43.693 1.00 47.28 110 PRO A O 1
ATOM 885 N N . ARG A 1 111 ? 8.457 -0.632 -42.219 1.00 54.91 111 ARG A N 1
ATOM 886 C CA . ARG A 1 111 ? 8.565 0.392 -43.248 1.00 54.91 111 ARG A CA 1
ATOM 887 C C . ARG A 1 111 ? 10.033 0.379 -43.592 1.00 54.91 111 ARG A C 1
ATOM 889 O O . ARG A 1 111 ? 10.863 0.741 -42.760 1.00 54.91 111 ARG A O 1
ATOM 896 N N . LYS A 1 112 ? 10.345 -0.128 -44.788 1.00 55.09 112 LYS A N 1
ATOM 897 C CA . LYS A 1 112 ? 11.649 0.016 -45.419 1.00 55.09 112 LYS A CA 1
ATOM 898 C C . LYS A 1 112 ? 11.906 1.513 -45.415 1.00 55.09 112 LYS A C 1
ATOM 900 O O . LYS A 1 112 ? 11.446 2.212 -46.313 1.00 55.09 112 LYS A O 1
ATOM 905 N N . THR A 1 113 ? 12.547 2.015 -44.362 1.00 58.38 113 THR A N 1
ATOM 906 C CA . THR A 1 113 ? 13.062 3.373 -44.350 1.00 58.38 113 THR A CA 1
ATOM 907 C C . THR A 1 113 ? 13.954 3.419 -45.571 1.00 58.38 113 THR A C 1
ATOM 909 O O . THR A 1 113 ? 14.880 2.612 -45.721 1.00 58.38 113 THR A O 1
ATOM 912 N N . MET A 1 114 ? 13.498 4.188 -46.555 1.00 58.69 114 MET A N 1
ATOM 913 C CA . MET A 1 114 ? 14.019 4.092 -47.899 1.00 58.69 114 MET A CA 1
ATOM 914 C C . MET A 1 114 ? 15.487 4.476 -47.791 1.00 58.69 114 MET A C 1
ATOM 916 O O . MET A 1 114 ? 15.816 5.572 -47.337 1.00 58.69 114 MET A O 1
ATOM 920 N N . ARG A 1 115 ? 16.374 3.510 -48.069 1.00 72.88 115 ARG A N 1
ATOM 921 C CA . ARG A 1 115 ? 17.811 3.645 -47.808 1.00 72.88 115 ARG A CA 1
ATOM 922 C C . ARG A 1 115 ? 18.264 4.972 -48.409 1.00 72.88 115 ARG A C 1
ATOM 924 O O . ARG A 1 115 ? 17.839 5.281 -49.517 1.00 72.88 115 ARG A O 1
ATOM 931 N N . ARG A 1 116 ? 19.126 5.738 -47.732 1.00 73.19 116 ARG A N 1
ATOM 932 C CA . ARG A 1 116 ? 19.579 7.063 -48.211 1.00 73.19 116 ARG A CA 1
ATOM 933 C C . ARG A 1 116 ? 19.927 7.070 -49.707 1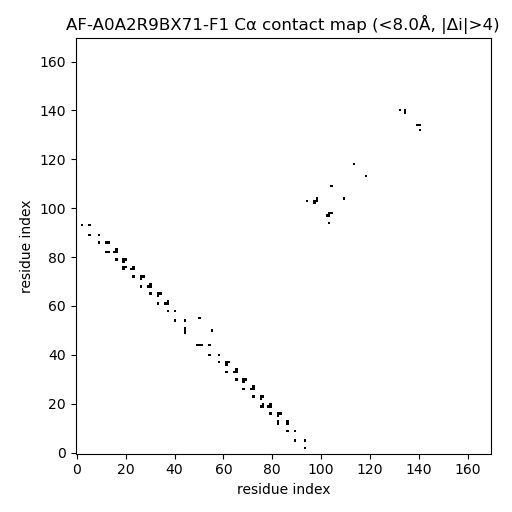.00 73.19 116 ARG A C 1
ATOM 935 O O . ARG A 1 116 ? 19.582 8.014 -50.402 1.00 73.19 116 ARG A O 1
ATOM 942 N N . GLY A 1 117 ? 20.542 5.992 -50.203 1.00 84.06 117 GLY A N 1
ATOM 943 C CA . GLY A 1 117 ? 20.813 5.801 -51.631 1.00 84.06 117 GLY A CA 1
ATOM 944 C C . GLY A 1 117 ? 19.561 5.819 -52.513 1.00 84.06 117 GLY A C 1
ATOM 945 O O . GLY A 1 117 ? 19.541 6.538 -53.495 1.00 84.06 117 GLY A O 1
ATOM 946 N N . VAL A 1 118 ? 18.494 5.118 -52.131 1.00 80.81 118 VAL A N 1
ATOM 947 C CA . VAL A 1 118 ? 17.219 5.081 -52.865 1.00 80.81 118 VAL A CA 1
ATOM 948 C C . VAL A 1 118 ? 16.513 6.444 -52.830 1.00 80.81 118 VAL A C 1
ATOM 950 O O . VAL A 1 118 ? 15.973 6.866 -53.845 1.00 80.81 118 VAL A O 1
ATOM 953 N N . LEU A 1 119 ? 16.569 7.176 -51.708 1.00 81.75 119 LEU A N 1
ATOM 954 C CA . LEU A 1 119 ? 16.079 8.565 -51.640 1.00 81.75 119 LEU A CA 1
ATOM 955 C C . LEU A 1 119 ? 16.863 9.493 -52.567 1.00 81.75 119 LEU A C 1
ATOM 957 O O . LEU A 1 119 ? 16.263 10.301 -53.268 1.00 81.75 1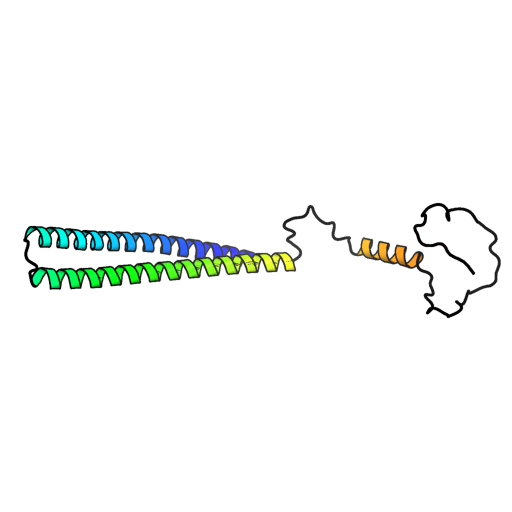19 LEU A O 1
ATOM 961 N N . MET A 1 120 ? 18.188 9.346 -52.608 1.00 80.94 120 MET A N 1
ATOM 962 C CA . MET A 1 120 ? 19.033 10.106 -53.526 1.00 80.94 120 MET A CA 1
ATOM 963 C C . MET A 1 120 ? 18.754 9.749 -54.985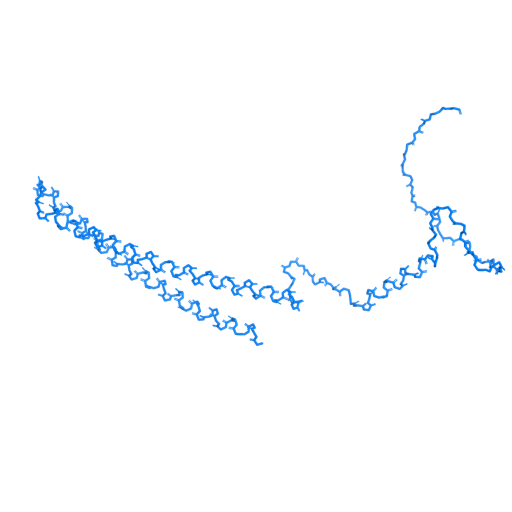 1.00 80.94 120 MET A C 1
ATOM 965 O O . MET A 1 120 ? 18.695 10.653 -55.810 1.00 80.94 120 MET A O 1
ATOM 969 N N . THR A 1 121 ? 18.524 8.474 -55.305 1.00 83.38 121 THR A N 1
ATOM 970 C CA . THR A 1 121 ? 18.137 8.057 -56.658 1.00 83.38 121 THR A CA 1
ATOM 971 C C . THR A 1 121 ? 16.781 8.632 -57.045 1.00 83.38 121 THR A C 1
ATOM 973 O O . THR A 1 121 ? 16.645 9.149 -58.146 1.00 83.38 121 THR A O 1
ATOM 976 N N . LEU A 1 122 ? 15.793 8.610 -56.146 1.00 81.94 122 LEU A N 1
ATOM 977 C CA . LEU A 1 122 ? 14.476 9.181 -56.421 1.00 81.94 122 LEU A CA 1
ATOM 978 C C . LEU A 1 122 ? 14.553 10.703 -56.604 1.00 81.94 122 LEU A C 1
ATOM 980 O O . LEU A 1 122 ? 13.953 11.246 -57.528 1.00 81.94 122 LEU A O 1
ATOM 984 N N . LEU A 1 123 ? 15.348 11.385 -55.774 1.00 84.12 123 LEU A N 1
ATOM 985 C CA . LEU A 1 123 ? 15.611 12.815 -55.911 1.00 84.12 123 LEU A CA 1
ATOM 986 C C . LEU A 1 123 ? 16.288 13.120 -57.254 1.00 84.12 123 LEU A C 1
ATOM 988 O O . LEU A 1 123 ? 15.836 14.009 -57.967 1.00 84.12 123 LEU A O 1
ATOM 992 N N . GLN A 1 124 ? 17.308 12.349 -57.638 1.00 84.75 124 GLN A N 1
ATOM 993 C CA . GLN A 1 124 ? 17.982 12.479 -58.933 1.00 84.75 124 GLN A CA 1
ATOM 994 C C . GLN A 1 124 ? 17.024 12.234 -60.105 1.00 84.75 124 GLN A C 1
ATOM 996 O O . GLN A 1 124 ? 16.992 13.038 -61.029 1.00 84.75 124 GLN A O 1
ATOM 1001 N N . GLN A 1 125 ? 16.201 11.184 -60.049 1.00 83.50 125 GLN A N 1
ATOM 1002 C CA . GLN A 1 125 ? 15.201 10.886 -61.078 1.00 83.50 125 GLN A CA 1
ATOM 1003 C C . GLN A 1 125 ? 14.171 12.010 -61.206 1.00 83.50 125 GLN A C 1
ATOM 1005 O O . GLN A 1 125 ? 13.873 12.441 -62.316 1.00 83.50 125 GLN A O 1
ATOM 1010 N N . SER A 1 126 ? 13.677 12.533 -60.080 1.00 80.31 126 SER A N 1
ATOM 1011 C CA . SER A 1 126 ? 12.755 13.670 -60.092 1.00 80.31 126 SER A CA 1
ATOM 1012 C C . SER A 1 126 ? 13.418 14.927 -60.664 1.00 80.31 126 SER A C 1
ATOM 1014 O O . SER A 1 126 ? 12.831 15.590 -61.514 1.00 80.31 126 SER A O 1
ATOM 1016 N N . ALA A 1 127 ? 14.676 15.202 -60.304 1.00 80.62 127 ALA A N 1
ATOM 1017 C CA . ALA A 1 127 ? 15.439 16.336 -60.816 1.00 80.62 127 ALA A CA 1
ATOM 1018 C C . ALA A 1 127 ? 15.720 16.242 -62.324 1.00 80.62 127 ALA A C 1
ATOM 1020 O O . ALA A 1 127 ? 15.732 17.270 -62.987 1.00 80.62 127 ALA A O 1
ATOM 1021 N N . MET A 1 128 ? 15.887 15.038 -62.885 1.00 76.81 128 MET A N 1
ATOM 1022 C CA . MET A 1 128 ? 16.035 14.854 -64.338 1.00 76.81 128 MET A CA 1
ATOM 1023 C C . MET A 1 128 ? 14.763 15.199 -65.118 1.00 76.81 128 MET A C 1
ATOM 1025 O O . MET A 1 128 ? 14.841 15.566 -66.286 1.00 76.81 128 MET A O 1
ATOM 1029 N N . THR A 1 129 ? 13.596 15.059 -64.487 1.00 76.56 129 THR A N 1
ATOM 1030 C CA . THR A 1 129 ? 12.299 15.383 -65.103 1.00 76.56 129 THR A CA 1
ATOM 1031 C C . THR A 1 129 ? 11.841 16.811 -64.832 1.00 76.56 129 THR A C 1
ATOM 1033 O O . THR A 1 129 ? 10.882 17.278 -65.446 1.00 76.56 129 THR A O 1
ATOM 1036 N N . LEU A 1 130 ? 12.512 17.513 -63.917 1.00 71.56 130 LEU A N 1
ATOM 1037 C CA . LEU A 1 130 ? 12.237 18.914 -63.646 1.00 71.56 130 LEU A CA 1
ATOM 1038 C C . LEU A 1 130 ? 12.984 19.776 -64.673 1.00 71.56 130 LEU A C 1
ATOM 1040 O O . LEU A 1 130 ? 14.175 19.560 -64.903 1.00 71.56 130 LEU A O 1
ATOM 1044 N N . PRO A 1 131 ? 12.318 20.759 -65.302 1.00 67.31 131 PRO A N 1
ATOM 1045 C CA . PRO A 1 131 ? 13.002 21.678 -66.196 1.00 67.31 131 PRO A CA 1
ATOM 1046 C C . PRO A 1 131 ? 14.092 22.417 -65.413 1.00 67.31 131 PRO A C 1
ATOM 1048 O O . PRO A 1 131 ? 13.849 22.904 -64.309 1.00 67.31 131 PRO A O 1
ATOM 1051 N N . LEU A 1 132 ? 15.290 22.530 -65.999 1.00 65.25 132 LEU A N 1
ATOM 1052 C CA . LEU A 1 132 ? 16.447 23.213 -65.392 1.00 65.25 132 LEU A CA 1
ATOM 1053 C C . LEU A 1 132 ? 16.153 24.674 -65.006 1.00 65.25 132 LEU A C 1
ATOM 1055 O O . LEU A 1 132 ? 16.905 25.277 -64.243 1.00 65.25 132 LEU A O 1
ATOM 1059 N N . TRP A 1 133 ? 15.061 25.241 -65.521 1.00 61.88 133 TRP A N 1
ATOM 1060 C CA . TRP A 1 133 ? 14.608 26.586 -65.225 1.00 61.88 133 TRP A CA 1
ATOM 1061 C C . TRP A 1 133 ? 13.127 26.594 -64.838 1.00 61.88 133 TRP A C 1
ATOM 1063 O O . TRP A 1 133 ? 12.257 26.225 -65.626 1.00 61.88 133 TRP A O 1
ATOM 1073 N N . ILE A 1 134 ? 12.847 27.052 -63.618 1.00 62.78 134 ILE A N 1
ATOM 1074 C CA . ILE A 1 134 ? 11.501 27.380 -63.143 1.00 62.78 134 ILE A CA 1
ATOM 1075 C C . ILE A 1 134 ? 11.436 28.905 -63.066 1.00 62.78 134 ILE A C 1
ATOM 1077 O O . ILE A 1 134 ? 11.911 29.518 -62.109 1.00 62.78 134 ILE A O 1
ATOM 1081 N N . GLY A 1 135 ? 10.906 29.521 -64.120 1.00 58.22 135 GLY A N 1
ATOM 1082 C CA . GLY A 1 135 ? 10.658 30.959 -64.165 1.00 58.22 135 GLY A CA 1
ATOM 1083 C C . GLY A 1 135 ? 9.485 31.372 -63.283 1.00 58.22 135 GLY A C 1
ATOM 1084 O O . GLY A 1 135 ? 8.580 30.583 -63.006 1.00 58.22 135 GLY A O 1
ATOM 1085 N N . LYS A 1 136 ? 9.471 32.638 -62.862 1.00 58.03 136 LYS A N 1
ATOM 1086 C CA . LYS A 1 136 ? 8.276 33.246 -62.263 1.00 58.03 136 LYS A CA 1
ATOM 1087 C C . LYS A 1 136 ? 7.197 33.440 -63.345 1.00 58.03 136 LYS A C 1
ATOM 1089 O O . LYS A 1 136 ? 7.546 33.635 -64.511 1.00 58.03 136 LYS A O 1
ATOM 1094 N N . PRO A 1 137 ? 5.896 33.402 -62.995 1.00 47.91 137 PRO A N 1
ATOM 1095 C CA . PRO A 1 137 ? 4.825 33.628 -63.964 1.00 47.91 137 PRO A CA 1
ATOM 1096 C C . PRO A 1 137 ? 5.002 34.993 -64.651 1.00 47.91 137 PRO A C 1
ATOM 1098 O O . PRO A 1 137 ? 4.981 36.027 -63.987 1.00 47.91 137 PRO A O 1
ATOM 1101 N N . GLY A 1 138 ? 5.215 34.974 -65.972 1.00 59.28 138 GLY A N 1
ATOM 1102 C CA . GLY A 1 138 ? 5.456 36.155 -66.815 1.00 59.28 138 GLY A CA 1
ATOM 1103 C C . GLY A 1 138 ? 6.854 36.245 -67.439 1.00 59.28 138 GLY A C 1
ATOM 1104 O O . GLY A 1 138 ? 7.073 37.097 -68.297 1.00 59.28 138 GLY A O 1
ATOM 1105 N N . ASP A 1 139 ? 7.784 35.369 -67.059 1.00 54.34 139 ASP A N 1
ATOM 1106 C CA . ASP A 1 139 ? 9.171 35.440 -67.516 1.00 54.34 139 ASP A CA 1
ATOM 1107 C C . ASP A 1 139 ? 9.417 34.454 -68.679 1.00 54.34 139 ASP A C 1
ATOM 1109 O O . ASP A 1 139 ? 9.147 33.254 -68.580 1.00 54.34 139 ASP A O 1
ATOM 1113 N N . LYS A 1 140 ? 9.875 34.961 -69.829 1.00 52.88 140 LYS A N 1
ATOM 1114 C CA . LYS A 1 140 ? 10.115 34.174 -71.053 1.00 52.88 140 LYS A CA 1
ATOM 1115 C C . LYS A 1 140 ? 11.418 33.383 -70.913 1.00 52.88 140 LYS A C 1
ATOM 1117 O O . LYS A 1 140 ? 12.505 33.951 -70.970 1.00 52.88 140 LYS A O 1
ATOM 1122 N N . GLY A 1 141 ? 11.291 32.072 -70.717 1.00 51.69 141 GLY A N 1
ATOM 1123 C CA . GLY A 1 141 ? 12.414 31.168 -70.476 1.00 51.69 141 GLY A CA 1
ATOM 1124 C C . GLY A 1 141 ? 13.462 31.178 -71.585 1.00 51.69 141 GLY A C 1
ATOM 1125 O O . GLY A 1 141 ? 13.154 31.033 -72.767 1.00 51.69 141 GLY A O 1
ATOM 1126 N N . TRP A 1 142 ? 14.719 31.332 -71.180 1.00 40.03 142 TRP A N 1
ATOM 1127 C CA . TRP A 1 142 ? 15.888 31.159 -72.033 1.00 40.03 142 TRP A CA 1
ATOM 1128 C C . TRP A 1 142 ? 15.966 29.691 -72.492 1.00 40.03 142 TRP A C 1
ATOM 1130 O O . TRP A 1 142 ? 16.209 28.798 -71.685 1.00 40.03 142 TRP A O 1
ATOM 1140 N N . CYS A 1 143 ? 15.792 29.444 -73.795 1.00 41.38 143 CYS A N 1
ATOM 1141 C CA . CYS A 1 143 ? 16.172 28.188 -74.455 1.00 41.38 143 CYS A CA 1
ATOM 1142 C C . CYS A 1 143 ? 17.632 28.288 -74.936 1.00 41.38 143 CYS A C 1
ATOM 1144 O O . CYS A 1 143 ? 17.913 29.133 -75.793 1.00 41.38 143 CYS A O 1
ATOM 1146 N N . PRO A 1 144 ? 18.590 27.503 -74.412 1.00 36.88 144 PRO A N 1
ATOM 1147 C CA . PRO A 1 144 ? 19.933 27.469 -74.971 1.00 36.88 144 PRO A CA 1
ATOM 1148 C C . PRO A 1 144 ? 19.895 26.671 -76.276 1.00 36.88 144 PRO A C 1
ATOM 1150 O O . PRO A 1 144 ? 19.607 25.479 -76.263 1.00 36.88 144 PRO A O 1
ATOM 1153 N N . GLY A 1 145 ? 20.206 27.332 -77.390 1.00 39.12 145 GLY A N 1
ATOM 1154 C CA . GLY A 1 145 ? 20.492 26.666 -78.658 1.00 39.12 145 GLY A CA 1
ATOM 1155 C C . GLY A 1 145 ? 19.274 26.458 -79.550 1.00 39.12 145 GLY A C 1
ATOM 1156 O O . GLY A 1 145 ? 18.678 25.388 -79.594 1.00 39.12 145 GLY A O 1
ATOM 1157 N N . ALA A 1 146 ? 18.971 27.470 -80.359 1.00 47.41 146 ALA A N 1
ATOM 1158 C CA . ALA A 1 146 ? 18.411 27.224 -81.677 1.00 47.41 146 ALA A CA 1
ATOM 1159 C C . ALA A 1 146 ? 19.412 26.348 -82.453 1.00 47.41 146 ALA A C 1
ATOM 1161 O O . ALA A 1 146 ? 20.470 26.820 -82.861 1.00 47.41 146 ALA A O 1
ATOM 1162 N N . GLY A 1 147 ? 19.102 25.062 -82.585 1.00 39.50 147 GLY A N 1
ATOM 1163 C CA . GLY A 1 147 ? 19.954 24.087 -83.256 1.00 39.50 147 GLY A CA 1
ATOM 1164 C C . GLY A 1 147 ? 19.253 22.741 -83.353 1.00 39.50 147 GLY A C 1
ATOM 1165 O O . GLY A 1 147 ? 19.561 21.840 -82.592 1.00 39.50 147 GLY A O 1
ATOM 1166 N N . THR A 1 148 ? 18.262 22.673 -84.246 1.00 48.16 148 THR A N 1
ATOM 1167 C CA . THR A 1 148 ? 17.753 21.474 -84.942 1.00 48.16 148 THR A CA 1
ATOM 1168 C C . THR A 1 148 ? 17.802 20.130 -84.201 1.00 48.16 148 THR A C 1
ATOM 1170 O O . THR A 1 148 ? 18.837 19.470 -84.211 1.00 48.16 148 THR A O 1
ATOM 1173 N N . ASP A 1 149 ? 16.644 19.646 -83.743 1.00 38.75 149 ASP A N 1
ATOM 1174 C CA . ASP A 1 149 ? 16.429 18.206 -83.548 1.00 38.75 149 ASP A CA 1
ATOM 1175 C C . ASP A 1 149 ? 15.019 17.812 -84.038 1.00 38.75 149 ASP A C 1
ATOM 1177 O O . ASP A 1 149 ? 14.020 18.111 -83.378 1.00 38.75 149 ASP A O 1
ATOM 1181 N N . PRO A 1 150 ? 14.877 17.220 -85.241 1.00 46.22 150 PRO A N 1
ATOM 1182 C CA . PRO A 1 150 ? 13.604 16.733 -85.746 1.00 46.22 150 PRO A CA 1
ATOM 1183 C C . PRO A 1 150 ? 13.501 15.230 -85.485 1.00 46.22 150 PRO A C 1
ATOM 1185 O O . PRO A 1 150 ? 13.535 14.437 -86.421 1.00 46.22 150 PRO A O 1
ATOM 1188 N N . PHE A 1 151 ? 13.377 14.810 -84.228 1.00 35.97 151 PHE A N 1
ATOM 1189 C CA . PHE A 1 151 ? 13.090 13.410 -83.922 1.00 35.97 151 PHE A CA 1
ATOM 1190 C C . PHE A 1 151 ? 12.101 13.300 -82.758 1.00 35.97 151 PHE A C 1
ATOM 1192 O O . PHE A 1 151 ? 12.418 13.628 -81.623 1.00 35.97 151 PHE A O 1
ATOM 1199 N N . PHE A 1 152 ? 10.906 12.794 -83.089 1.00 35.16 152 PHE A N 1
ATOM 1200 C CA . PHE A 1 152 ? 9.887 12.243 -82.184 1.00 35.16 152 PHE A CA 1
ATOM 1201 C C . PHE A 1 152 ? 9.234 13.249 -81.216 1.00 35.16 152 PHE A C 1
ATOM 1203 O O . PHE A 1 152 ? 9.753 13.548 -80.154 1.00 35.16 152 PHE A O 1
ATOM 1210 N N . HIS A 1 153 ? 8.072 13.856 -81.465 1.00 44.62 153 HIS A N 1
ATOM 1211 C CA . HIS A 1 153 ? 6.765 13.301 -81.841 1.00 44.62 153 HIS A CA 1
ATOM 1212 C C . HIS A 1 153 ? 6.436 11.876 -81.359 1.00 44.62 153 HIS A C 1
ATOM 1214 O O . HIS A 1 153 ? 7.116 10.904 -81.661 1.00 44.62 153 HIS A O 1
ATOM 1220 N N . SER A 1 154 ? 5.254 11.788 -80.749 1.00 44.41 154 SER A N 1
ATOM 1221 C CA . SER A 1 154 ? 4.526 10.603 -80.290 1.00 44.41 154 SER A CA 1
ATOM 1222 C C . SER A 1 154 ? 4.798 10.170 -78.844 1.00 44.41 154 SER A C 1
ATOM 1224 O O . SER A 1 154 ? 5.920 9.839 -78.487 1.00 44.41 154 SER A O 1
ATOM 1226 N N . GLN A 1 155 ? 3.689 10.077 -78.094 1.00 37.69 155 GLN A N 1
ATOM 1227 C CA . GLN A 1 155 ? 3.512 9.553 -76.729 1.00 37.69 155 GLN A CA 1
ATOM 1228 C C . GLN A 1 155 ? 3.779 10.606 -75.635 1.00 37.69 155 GLN A C 1
ATOM 1230 O O . GLN A 1 155 ? 4.910 10.973 -75.390 1.00 37.69 155 GLN A O 1
ATOM 1235 N N . THR A 1 156 ? 2.810 11.195 -74.929 1.00 39.84 156 THR A N 1
ATOM 1236 C CA . THR A 1 156 ? 1.394 10.882 -74.702 1.00 39.84 156 THR A CA 1
ATOM 1237 C C . THR A 1 156 ? 0.682 12.146 -74.179 1.00 39.84 156 THR A C 1
ATOM 1239 O O . THR A 1 156 ? 0.809 12.482 -73.007 1.00 39.84 156 THR A O 1
ATOM 1242 N N . TRP A 1 157 ? -0.123 12.821 -75.004 1.00 35.91 157 TRP A N 1
ATOM 1243 C CA . TRP A 1 157 ? -1.169 13.755 -74.534 1.00 35.91 157 TRP A CA 1
ATOM 1244 C C . TRP A 1 157 ? -2.555 13.140 -74.743 1.00 35.91 157 TRP A C 1
ATOM 1246 O O . TRP A 1 157 ? -3.464 13.749 -75.299 1.00 35.91 157 TRP A O 1
ATOM 1256 N N . ARG A 1 158 ? -2.717 11.873 -74.348 1.00 42.50 158 ARG A N 1
ATOM 1257 C CA . ARG A 1 158 ? -4.010 11.189 -74.414 1.00 42.50 158 ARG A CA 1
ATOM 1258 C C . ARG A 1 158 ? -4.243 10.386 -73.140 1.00 42.50 158 ARG A C 1
ATOM 1260 O O . ARG A 1 158 ? -3.958 9.196 -73.118 1.00 42.50 158 ARG A O 1
ATOM 1267 N N . GLN A 1 159 ? -4.748 11.067 -72.111 1.00 36.72 159 GLN A N 1
ATOM 1268 C CA . GLN A 1 159 ? -5.827 10.652 -71.195 1.00 36.72 159 GLN A CA 1
ATOM 1269 C C . GLN A 1 159 ? -5.681 11.340 -69.830 1.00 36.72 159 GLN A C 1
ATOM 1271 O O . GLN A 1 159 ? -4.667 11.201 -69.157 1.00 36.72 159 GLN A O 1
ATOM 1276 N N . GLY A 1 160 ? -6.728 12.068 -69.440 1.00 32.91 160 GLY A N 1
ATOM 1277 C CA . GLY A 1 160 ? -6.865 12.771 -68.163 1.00 32.91 160 GLY A CA 1
ATOM 1278 C C . GLY A 1 160 ? -7.897 13.889 -68.300 1.00 32.91 160 GLY A C 1
ATOM 1279 O O . GLY A 1 160 ? -7.529 15.043 -68.474 1.00 32.91 160 GLY A O 1
ATOM 1280 N N . GLY A 1 161 ? -9.177 13.509 -68.377 1.00 31.84 161 GLY A N 1
ATOM 1281 C CA . GLY A 1 161 ? -10.304 14.370 -68.747 1.00 31.84 161 GLY A CA 1
ATOM 1282 C C . GLY A 1 161 ? -10.741 15.415 -67.710 1.00 31.84 161 GLY A C 1
ATOM 1283 O O . GLY A 1 161 ? -10.321 15.400 -66.557 1.00 31.84 161 GLY A O 1
ATOM 1284 N N . CYS A 1 162 ? -11.615 16.309 -68.190 1.00 39.72 162 CYS A N 1
ATOM 1285 C CA . CYS A 1 162 ? -12.308 17.403 -67.495 1.00 39.72 162 CYS A CA 1
ATOM 1286 C C . CYS A 1 162 ? -13.072 16.967 -66.225 1.00 39.72 162 CYS A C 1
ATOM 1288 O O . CYS A 1 162 ? -13.465 15.803 -66.124 1.00 39.72 162 CYS A O 1
ATOM 1290 N N . PRO A 1 163 ? -13.411 17.918 -65.326 1.00 41.78 163 PRO A N 1
ATOM 1291 C CA . PRO A 1 163 ? -14.811 18.391 -65.341 1.00 41.78 163 PRO A CA 1
ATOM 1292 C C . PRO A 1 163 ? -15.060 19.881 -64.978 1.00 41.78 163 PRO A C 1
ATOM 1294 O O . PRO A 1 163 ? -14.407 20.398 -64.083 1.00 41.78 163 PRO A O 1
ATOM 1297 N N . GLY A 1 164 ? -16.090 20.469 -65.631 1.00 38.12 164 GLY A N 1
ATOM 1298 C CA . GLY A 1 164 ? -17.043 21.529 -65.179 1.00 38.12 164 GLY A CA 1
ATOM 1299 C C . GLY A 1 164 ? -16.481 22.926 -64.859 1.00 38.12 164 GLY A C 1
ATOM 1300 O O . GLY A 1 164 ? -15.365 23.041 -64.394 1.00 38.12 164 GLY A O 1
ATOM 1301 N N . GLU A 1 165 ? -17.131 24.071 -65.075 1.00 35.34 165 GLU A N 1
ATOM 1302 C CA . GLU A 1 165 ? -18.502 24.499 -65.400 1.00 35.34 165 GLU A CA 1
ATOM 1303 C C . GLU A 1 165 ? -18.386 25.709 -66.360 1.00 35.34 165 GLU A C 1
ATOM 1305 O O . GLU A 1 165 ? -17.428 26.467 -66.295 1.00 35.34 165 GLU A O 1
ATOM 1310 N N . GLY A 1 166 ? -19.255 25.917 -67.346 1.00 34.94 166 GLY A N 1
ATOM 1311 C CA . GLY A 1 166 ? -20.515 26.624 -67.139 1.00 34.94 166 GLY A CA 1
ATOM 1312 C C . GLY A 1 166 ? -20.842 27.451 -68.391 1.00 34.94 166 GLY A C 1
ATOM 1313 O O . GLY A 1 166 ? -19.978 28.086 -68.987 1.00 34.94 166 GLY A O 1
ATOM 1314 N N . ARG A 1 167 ? -22.097 27.362 -68.830 1.00 39.94 167 ARG A N 1
ATOM 1315 C CA . ARG A 1 167 ? -22.681 28.070 -69.977 1.00 39.94 167 ARG A CA 1
ATOM 1316 C C . ARG A 1 167 ? -22.746 29.584 -69.730 1.00 39.94 167 ARG A C 1
ATOM 1318 O O . ARG A 1 167 ? -23.073 29.975 -68.617 1.00 39.94 167 ARG A O 1
ATOM 1325 N N . GLY A 1 168 ? -22.689 30.384 -70.800 1.00 32.88 168 GLY A N 1
ATOM 1326 C CA . GLY A 1 168 ? -23.603 31.529 -70.927 1.00 32.88 168 GLY A CA 1
ATOM 1327 C C . GLY A 1 168 ? -23.051 32.831 -71.516 1.00 32.88 168 GLY A C 1
ATOM 1328 O O . GLY A 1 168 ? -22.413 33.587 -70.803 1.00 32.88 168 GLY A O 1
ATOM 1329 N N . TRP A 1 169 ? -23.446 33.073 -72.773 1.00 36.03 169 TRP A N 1
ATOM 1330 C CA . TRP A 1 169 ? -23.851 34.334 -73.427 1.00 36.03 169 TRP A CA 1
ATOM 1331 C C . TRP A 1 169 ? -22.942 35.575 -73.412 1.00 36.03 169 TRP A C 1
ATOM 1333 O O . TRP A 1 169 ? -22.642 36.148 -72.368 1.00 36.03 169 TRP A O 1
ATOM 1343 N N . GLY A 1 170 ? -22.662 36.057 -74.628 1.00 37.38 170 GLY A N 1
ATOM 1344 C CA . GLY A 1 170 ? -22.075 37.353 -74.959 1.00 37.38 170 GLY A CA 1
ATOM 1345 C C . GLY A 1 170 ? -21.602 37.355 -76.399 1.00 37.38 170 GLY A C 1
ATOM 1346 O O . GLY A 1 170 ? -20.399 37.086 -76.588 1.00 37.38 170 GLY A O 1
#

Sequence (170 aa):
MALVSADSRIAELLTELHQLIKQTQEERSRSEHNLVNIQKTHERMQTENKISPYYRTKLRGLYTTAKADAEAECNILRKALDKIAEIKSLLEERRIAAKIAGLYNDSEPPRKTMRRGVLMTLLQQSAMTLPLWIGKPGDKGWCPGAGTDPFFHSQTWRQGGCPGEGRGWG

Organism: Pan paniscus (NCBI:txid9597)

Solvent-accessible surface area (backbone atoms only — not comparable to full-atom values): 10569 Å² total; per-residue (Å²): 110,71,67,63,55,48,54,54,50,45,53,51,47,52,51,53,37,53,51,39,52,52,52,40,53,55,46,49,55,53,39,51,52,50,52,52,51,50,51,55,52,48,56,53,42,58,73,67,74,49,94,47,73,66,58,55,56,51,51,52,52,50,52,54,50,47,52,51,43,53,52,52,39,50,54,43,53,49,55,38,50,52,43,53,50,52,48,53,49,54,54,51,52,52,51,50,52,33,46,74,72,73,71,62,73,95,85,57,78,83,75,74,71,66,50,70,67,56,49,50,48,52,50,51,55,52,53,73,74,44,69,96,70,84,68,62,96,90,57,84,77,87,75,87,69,96,70,86,81,96,73,79,84,84,88,82,99,80,87,84,82,87,83,90,83,84,88,84,90,133